Protein AF-A0A949B8T5-F1 (afdb_monomer_lite)

Secondary structure (DSSP, 8-state):
----EEEEEEEEEE-TTS-EEEEEEEEESS-EEEEE----SS--TTSPPPPPHHHHHHHHHHHHHHHHT----SHHHHHHHHHHH---HHHHHHHHHHHHHHHT-SPPP-SPPPPPPP----GGG-SSS--S--

Structure (mmCIF, N/CA/C/O backbone):
data_AF-A0A949B8T5-F1
#
_entry.id   AF-A0A949B8T5-F1
#
loop_
_atom_site.group_PDB
_atom_site.id
_atom_site.type_symbol
_atom_site.label_atom_id
_atom_site.label_alt_id
_atom_site.label_comp_id
_atom_site.label_asym_id
_atom_site.label_entity_id
_atom_site.label_seq_id
_atom_site.pdbx_PDB_ins_code
_atom_site.Cartn_x
_atom_site.Cartn_y
_atom_site.Cartn_z
_atom_site.occupancy
_atom_site.B_iso_or_equiv
_atom_site.auth_seq_id
_atom_site.auth_comp_id
_atom_site.auth_asym_id
_atom_site.auth_atom_id
_atom_site.pdbx_PDB_model_num
ATOM 1 N N . MET A 1 1 ? -12.569 12.891 21.009 1.00 53.34 1 MET A N 1
ATOM 2 C CA . MET A 1 1 ? -12.893 11.608 20.337 1.00 53.34 1 MET A CA 1
ATOM 3 C C . MET A 1 1 ? -11.628 10.978 19.779 1.00 53.34 1 MET A C 1
ATOM 5 O O . MET A 1 1 ? -10.923 11.638 19.022 1.00 53.34 1 MET A O 1
ATOM 9 N N . LYS A 1 2 ? -11.356 9.719 20.137 1.00 70.75 2 LYS A N 1
ATOM 10 C CA . LYS A 1 2 ? -10.309 8.894 19.519 1.00 70.75 2 LYS A CA 1
ATOM 11 C C . LYS A 1 2 ? -10.684 8.632 18.056 1.00 70.75 2 LYS A C 1
ATOM 13 O O . LYS A 1 2 ? -11.844 8.335 17.775 1.00 70.75 2 LYS A O 1
ATOM 18 N N . LEU A 1 3 ? -9.746 8.789 17.125 1.00 81.00 3 LEU A N 1
ATOM 19 C CA . LEU A 1 3 ? -9.987 8.441 15.725 1.00 81.00 3 LEU A CA 1
ATOM 20 C C . LEU A 1 3 ? -9.966 6.910 15.603 1.00 81.00 3 LEU A C 1
ATOM 22 O O . LEU A 1 3 ? -8.994 6.280 16.007 1.00 81.00 3 LEU A O 1
ATOM 26 N N . VAL A 1 4 ? -11.051 6.323 15.096 1.00 89.19 4 VAL A N 1
ATOM 27 C CA . VAL A 1 4 ? -11.230 4.865 15.005 1.00 89.19 4 VAL A CA 1
ATOM 28 C C . VAL A 1 4 ? -11.399 4.469 13.544 1.00 89.19 4 VAL A C 1
ATOM 30 O O . VAL A 1 4 ? -12.204 5.075 12.830 1.00 89.19 4 VAL A O 1
ATOM 33 N N . ILE A 1 5 ? -10.656 3.447 13.116 1.00 95.19 5 ILE A N 1
ATOM 34 C CA . ILE A 1 5 ? -10.805 2.827 11.797 1.00 95.19 5 ILE A CA 1
ATOM 35 C C . ILE A 1 5 ? -12.098 2.004 11.804 1.00 95.19 5 ILE A C 1
ATOM 37 O O . ILE A 1 5 ? -12.300 1.158 12.669 1.00 95.19 5 ILE A O 1
ATOM 41 N N . LYS A 1 6 ? -12.985 2.267 10.847 1.00 95.88 6 LYS A N 1
ATOM 42 C CA . LYS A 1 6 ? -14.276 1.586 10.686 1.00 95.88 6 LYS A CA 1
ATOM 43 C C . LYS A 1 6 ? -14.221 0.476 9.651 1.00 95.88 6 LYS A C 1
ATOM 45 O O . LYS A 1 6 ? -14.828 -0.570 9.852 1.00 95.88 6 LYS A O 1
ATOM 50 N N . SER A 1 7 ? -13.493 0.682 8.560 1.00 97.56 7 SER A N 1
ATOM 51 C CA . SER A 1 7 ? -13.280 -0.357 7.558 1.00 97.56 7 SER A CA 1
ATOM 52 C C . SER A 1 7 ? -12.009 -0.105 6.756 1.00 97.56 7 SER A C 1
ATOM 54 O O . SER A 1 7 ? -11.523 1.023 6.655 1.00 97.56 7 SER A O 1
ATOM 56 N N . ILE A 1 8 ? -11.470 -1.189 6.204 1.00 98.44 8 ILE A N 1
ATOM 57 C CA . ILE A 1 8 ? -10.376 -1.181 5.237 1.00 98.44 8 ILE A CA 1
ATOM 58 C C . ILE A 1 8 ? -10.785 -2.125 4.110 1.00 98.44 8 ILE A C 1
ATOM 60 O O . ILE A 1 8 ? -11.172 -3.265 4.377 1.00 98.44 8 ILE A O 1
ATOM 64 N N . LYS A 1 9 ? -10.702 -1.658 2.865 1.00 98.50 9 LYS A N 1
ATOM 65 C CA . LYS A 1 9 ? -10.940 -2.465 1.663 1.00 98.50 9 LYS A CA 1
ATOM 66 C C . LYS A 1 9 ? -9.838 -2.198 0.647 1.00 98.50 9 LYS A C 1
ATOM 68 O O . LYS A 1 9 ? -9.569 -1.047 0.327 1.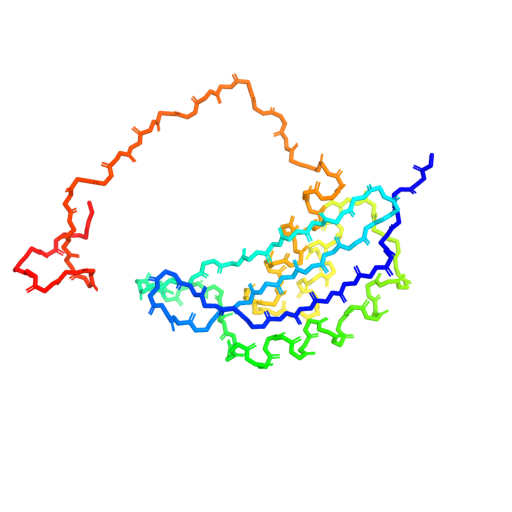00 98.50 9 LYS A O 1
ATOM 73 N N . ALA A 1 10 ? -9.226 -3.251 0.126 1.00 98.62 10 ALA A N 1
ATOM 74 C CA . ALA A 1 10 ? -8.299 -3.173 -0.993 1.00 98.62 10 ALA A CA 1
ATOM 75 C C . ALA A 1 10 ? -8.975 -3.614 -2.290 1.00 98.62 10 ALA A C 1
ATOM 77 O O . ALA A 1 10 ? -9.762 -4.567 -2.296 1.00 98.62 10 ALA A O 1
ATOM 78 N N . ARG A 1 11 ? -8.616 -2.950 -3.388 1.00 98.50 11 ARG A N 1
ATOM 79 C CA . ARG A 1 11 ? -9.036 -3.286 -4.751 1.00 98.50 11 ARG A CA 1
ATOM 80 C C . ARG A 1 11 ? -7.880 -3.133 -5.730 1.00 98.50 11 ARG A C 1
ATOM 82 O O . ARG A 1 11 ? -6.912 -2.419 -5.472 1.00 98.50 11 ARG A O 1
ATOM 89 N N . LYS A 1 12 ? -8.006 -3.829 -6.855 1.00 98.06 12 LYS A N 1
ATOM 90 C CA . LYS A 1 12 ? -7.131 -3.677 -8.013 1.00 98.06 12 LYS A CA 1
ATOM 91 C C . LYS A 1 12 ? -7.608 -2.477 -8.830 1.00 98.06 12 LYS A C 1
ATOM 93 O O . LYS A 1 12 ? -8.800 -2.369 -9.105 1.00 98.06 12 LYS A O 1
ATOM 98 N N . ILE A 1 13 ? -6.677 -1.615 -9.208 1.00 97.88 13 ILE A N 1
ATOM 99 C CA . ILE A 1 13 ? -6.873 -0.497 -10.138 1.00 97.88 13 ILE A CA 1
ATOM 100 C C . ILE A 1 13 ? -5.800 -0.561 -11.233 1.00 97.88 13 ILE A C 1
ATOM 102 O O . ILE A 1 13 ? -4.913 -1.415 -11.171 1.00 97.88 13 ILE A O 1
ATOM 106 N N . LEU A 1 14 ? -5.868 0.325 -12.222 1.00 96.31 14 LEU A N 1
ATOM 107 C CA . LEU A 1 14 ? -4.832 0.473 -13.245 1.00 96.31 14 LEU A CA 1
ATOM 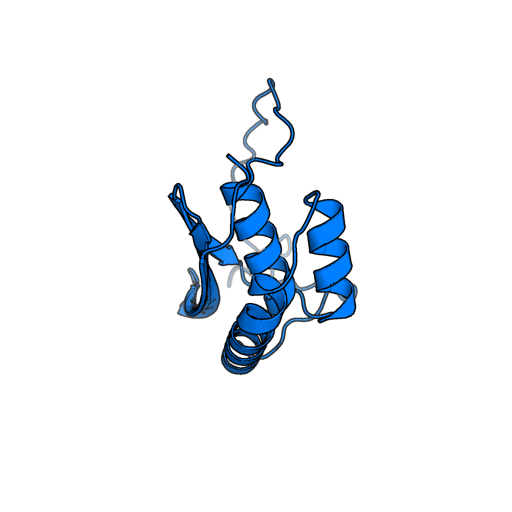108 C C . LEU A 1 14 ? -3.973 1.705 -12.950 1.00 96.31 14 LEU A C 1
ATOM 110 O O . LEU A 1 14 ? -4.487 2.718 -12.478 1.00 96.31 14 LEU A O 1
ATOM 114 N N . ASP A 1 15 ? -2.671 1.605 -13.206 1.00 94.25 15 ASP A N 1
ATOM 115 C CA . ASP A 1 15 ? -1.770 2.756 -13.213 1.00 94.25 15 ASP A CA 1
ATOM 116 C C . ASP A 1 15 ? -1.803 3.499 -14.563 1.00 94.25 15 ASP A C 1
ATOM 118 O O . ASP A 1 15 ? -2.562 3.152 -15.470 1.00 94.25 15 ASP A O 1
ATOM 122 N N . SER A 1 16 ? -0.959 4.523 -14.712 1.00 91.62 16 SER A N 1
ATOM 123 C CA . SER A 1 16 ? -0.873 5.341 -15.930 1.00 91.62 16 SER A CA 1
ATOM 124 C C . SER A 1 16 ? -0.475 4.569 -17.193 1.00 91.62 16 SER A C 1
ATOM 126 O O . SER A 1 16 ? -0.660 5.074 -18.293 1.00 91.62 16 SER A O 1
ATOM 128 N N . ARG A 1 17 ? 0.050 3.346 -17.057 1.00 90.88 17 ARG A N 1
ATOM 129 C CA . ARG A 1 17 ? 0.476 2.470 -18.160 1.00 90.88 17 ARG A CA 1
ATOM 130 C C . ARG A 1 17 ? -0.464 1.280 -18.333 1.00 90.88 17 ARG A C 1
ATOM 132 O O . ARG A 1 17 ? -0.069 0.259 -18.893 1.00 90.88 17 ARG A O 1
ATOM 139 N N . ALA A 1 18 ? -1.679 1.386 -17.795 1.00 93.38 18 ALA A N 1
ATOM 140 C CA . ALA A 1 18 ? -2.679 0.328 -17.767 1.00 93.38 18 ALA A CA 1
ATOM 141 C C . ALA A 1 18 ? -2.206 -0.969 -17.076 1.00 93.38 18 ALA A C 1
ATOM 143 O O . ALA A 1 18 ? -2.758 -2.044 -17.320 1.00 93.38 18 ALA A O 1
ATOM 144 N N . LYS A 1 19 ? -1.207 -0.898 -16.181 1.00 93.56 19 LYS A N 1
ATOM 145 C CA . LYS A 1 19 ? -0.751 -2.059 -15.407 1.00 93.56 19 LYS A CA 1
ATOM 146 C C . LYS A 1 19 ? -1.526 -2.160 -14.088 1.00 93.56 19 LYS A C 1
ATOM 148 O O . LYS A 1 19 ? -1.753 -1.145 -13.426 1.00 93.56 19 LYS A O 1
ATOM 153 N N . PRO A 1 20 ? -1.918 -3.373 -13.657 1.00 96.25 20 PRO A N 1
ATOM 154 C CA . PRO A 1 20 ? -2.598 -3.563 -12.382 1.00 96.25 20 PRO A CA 1
ATOM 155 C C . PRO A 1 20 ? -1.779 -3.108 -11.169 1.00 96.25 20 PRO A C 1
ATOM 157 O O . PRO A 1 20 ? -0.703 -3.644 -10.912 1.00 96.25 20 PRO A O 1
ATOM 160 N N . THR A 1 21 ? -2.347 -2.234 -10.341 1.00 97.25 21 THR A N 1
ATOM 161 C CA . THR A 1 21 ? -1.803 -1.830 -9.035 1.00 97.25 21 THR A CA 1
ATOM 162 C C . THR A 1 21 ? -2.875 -1.881 -7.936 1.00 97.25 21 THR A C 1
ATOM 164 O O . THR A 1 21 ? -4.029 -2.244 -8.179 1.00 97.25 21 THR A O 1
ATOM 167 N N . VAL A 1 22 ? -2.484 -1.595 -6.697 1.00 98.31 22 VAL A N 1
ATOM 168 C CA . VAL A 1 22 ? -3.329 -1.702 -5.502 1.00 98.31 22 VAL A CA 1
ATOM 169 C C . VAL A 1 22 ? -3.824 -0.323 -5.073 1.00 98.31 22 VAL A C 1
ATOM 171 O O . VAL A 1 22 ? -3.039 0.617 -4.970 1.00 98.31 22 VAL A O 1
ATOM 174 N N . GLU A 1 23 ? -5.108 -0.234 -4.731 1.00 98.62 23 GLU A N 1
ATOM 175 C CA . GLU A 1 23 ? -5.683 0.871 -3.964 1.00 98.62 23 GLU A CA 1
ATOM 176 C C . GLU A 1 23 ? -6.293 0.348 -2.661 1.00 98.62 23 GLU A C 1
ATOM 178 O O . GLU A 1 23 ? -6.993 -0.667 -2.650 1.00 98.62 23 GLU A O 1
ATOM 183 N N . VAL A 1 24 ? -6.049 1.068 -1.567 1.00 98.75 24 VAL A N 1
ATOM 184 C CA . VAL A 1 24 ? -6.700 0.871 -0.273 1.00 98.75 24 VAL A CA 1
ATOM 185 C C . VAL A 1 24 ? -7.656 2.021 0.007 1.00 98.75 24 VAL A C 1
ATOM 187 O O . VAL A 1 24 ? -7.279 3.189 -0.026 1.00 98.75 24 VAL A O 1
ATOM 190 N N . GLU A 1 25 ? -8.884 1.666 0.358 1.00 98.69 25 GLU A N 1
ATOM 191 C CA . GLU A 1 25 ? -9.871 2.540 0.971 1.00 98.69 25 GLU A CA 1
ATOM 192 C C . GLU A 1 25 ? -9.880 2.299 2.483 1.00 98.69 25 GLU A C 1
ATOM 194 O O . GLU A 1 25 ? -10.143 1.183 2.935 1.00 98.69 25 GLU A O 1
ATOM 199 N N . LEU A 1 26 ? -9.596 3.342 3.261 1.00 98.44 26 LEU A N 1
ATOM 200 C CA . LEU A 1 26 ? -9.659 3.334 4.720 1.00 98.44 26 LEU A CA 1
ATOM 201 C C . LEU A 1 26 ? -10.736 4.319 5.166 1.00 98.44 26 LEU A C 1
ATOM 203 O O . LEU A 1 26 ? -10.656 5.513 4.882 1.00 98.44 26 LEU A O 1
ATOM 207 N N . VAL A 1 27 ? -11.738 3.819 5.881 1.00 97.75 27 VAL A N 1
ATOM 208 C CA . VAL A 1 27 ? -12.830 4.632 6.425 1.00 97.75 27 VAL A CA 1
ATOM 209 C C . VAL A 1 27 ? -12.624 4.796 7.921 1.00 97.75 27 VAL A C 1
ATOM 211 O O . VAL A 1 27 ? -12.438 3.815 8.641 1.00 97.75 27 VAL A O 1
ATOM 214 N N . THR A 1 28 ? -12.689 6.032 8.402 1.00 95.00 28 THR A N 1
ATOM 215 C CA . THR A 1 28 ? -12.757 6.365 9.829 1.00 95.00 28 THR A CA 1
ATOM 216 C C . THR A 1 28 ? -14.136 6.921 10.176 1.00 95.00 28 THR A C 1
ATOM 218 O O . THR A 1 28 ? -14.995 7.077 9.316 1.00 95.00 28 THR A O 1
ATOM 221 N N . ILE A 1 29 ? -14.352 7.271 11.444 1.00 92.94 29 ILE A N 1
ATOM 222 C CA . ILE A 1 29 ? -15.549 8.022 11.863 1.00 92.94 29 ILE A CA 1
ATOM 223 C C . ILE A 1 29 ? -15.664 9.426 11.245 1.00 92.94 29 ILE A C 1
ATOM 225 O O . ILE A 1 29 ? -16.732 10.019 11.337 1.00 92.94 29 ILE A O 1
ATOM 229 N N . LYS A 1 30 ? -14.579 9.989 10.693 1.00 91.69 30 LYS A N 1
ATOM 230 C CA . LYS A 1 30 ? -14.559 11.365 10.164 1.00 91.69 30 LYS A CA 1
ATOM 231 C C . LYS A 1 30 ? -14.542 11.414 8.647 1.00 91.69 30 LYS A C 1
ATOM 233 O O . LYS A 1 30 ? -15.165 12.285 8.058 1.00 91.69 30 LYS A O 1
ATOM 238 N N . GLU A 1 31 ? -13.773 10.528 8.031 1.00 94.81 31 GLU A N 1
ATOM 239 C CA . GLU A 1 31 ? -13.457 10.626 6.612 1.00 94.81 31 GLU A CA 1
ATOM 240 C C . GLU A 1 31 ? -13.145 9.267 5.990 1.00 94.81 31 GLU A C 1
ATOM 242 O O . GLU A 1 31 ? -12.778 8.305 6.677 1.00 94.81 31 GLU A O 1
ATOM 247 N N . LYS A 1 32 ? -13.272 9.231 4.664 1.00 97.75 32 LYS A N 1
ATOM 248 C CA . LYS A 1 32 ? -12.828 8.145 3.799 1.00 97.75 32 LYS A CA 1
ATOM 249 C C . LYS A 1 32 ? -11.561 8.585 3.075 1.00 97.75 32 LYS A C 1
ATOM 251 O O . LYS A 1 32 ? -11.567 9.605 2.394 1.00 97.75 32 LYS A O 1
ATOM 256 N N . ILE A 1 33 ? -10.512 7.780 3.173 1.00 98.19 33 ILE A N 1
ATOM 257 C CA . ILE A 1 33 ? -9.234 8.001 2.502 1.00 98.19 33 ILE A CA 1
ATOM 258 C C . ILE A 1 33 ? -9.019 6.927 1.446 1.00 98.19 33 ILE A C 1
ATOM 260 O O . ILE A 1 33 ? -9.219 5.743 1.713 1.00 98.19 33 ILE A O 1
ATOM 264 N N . LEU A 1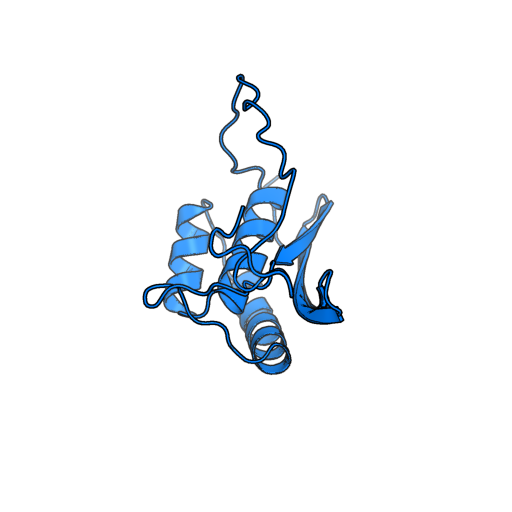 34 ? -8.548 7.346 0.273 1.00 98.38 34 LEU A N 1
ATOM 265 C CA . LEU A 1 34 ? -8.005 6.459 -0.749 1.00 98.38 34 LEU A CA 1
ATOM 266 C C . LEU A 1 34 ? -6.483 6.588 -0.789 1.00 98.38 34 LEU A C 1
ATOM 268 O O . LEU A 1 34 ? -5.932 7.689 -0.682 1.00 98.38 34 LEU A O 1
ATOM 272 N N . ALA A 1 35 ? -5.802 5.459 -0.940 1.00 98.19 35 ALA A N 1
ATOM 273 C CA . ALA A 1 35 ? -4.365 5.390 -1.131 1.00 98.19 35 ALA A CA 1
ATOM 274 C C . ALA A 1 35 ? -4.030 4.320 -2.169 1.00 98.19 35 ALA A C 1
ATOM 276 O O . ALA A 1 35 ? -4.119 3.122 -1.899 1.00 98.19 35 ALA A O 1
ATOM 277 N N . SER A 1 36 ? -3.635 4.770 -3.353 1.00 97.62 36 SER A N 1
ATOM 278 C CA . SER A 1 36 ? -3.011 3.948 -4.380 1.00 97.62 36 SER A CA 1
ATOM 279 C C . SER A 1 36 ? -1.489 4.034 -4.290 1.00 97.62 36 SER A C 1
ATOM 281 O O . SER A 1 36 ? -0.935 4.933 -3.650 1.00 97.62 36 SER A O 1
ATOM 283 N N . ILE A 1 37 ? -0.809 3.082 -4.923 1.00 95.62 37 ILE A N 1
ATOM 284 C CA . ILE A 1 37 ? 0.652 3.062 -5.027 1.00 95.62 37 ILE A CA 1
ATOM 285 C C . ILE A 1 37 ? 1.103 3.052 -6.491 1.00 95.62 37 ILE A C 1
ATOM 287 O O . ILE A 1 37 ? 0.433 2.443 -7.335 1.00 95.62 37 ILE A O 1
ATOM 291 N N . PRO A 1 38 ? 2.248 3.683 -6.798 1.00 92.38 38 PRO A N 1
ATOM 292 C CA . PRO A 1 38 ? 2.843 3.611 -8.124 1.00 92.38 38 PRO A CA 1
ATOM 293 C C . PRO A 1 38 ? 3.435 2.220 -8.396 1.00 92.38 38 PRO A C 1
ATOM 295 O O . PRO A 1 38 ? 3.683 1.435 -7.475 1.00 92.38 38 PRO A O 1
ATOM 298 N N . SER A 1 39 ? 3.707 1.938 -9.670 1.00 83.12 39 SER A N 1
ATOM 299 C CA . SER A 1 39 ? 4.499 0.786 -10.101 1.00 83.12 39 SER A CA 1
ATOM 300 C C . SER A 1 39 ? 5.787 1.277 -10.779 1.00 83.12 39 SER A C 1
ATOM 302 O O . SER A 1 39 ? 5.742 2.124 -11.672 1.00 83.12 39 SER A O 1
ATOM 304 N N . GLY A 1 40 ? 6.946 0.786 -10.332 1.00 80.62 40 GLY A N 1
ATOM 305 C CA . GLY A 1 40 ? 8.251 1.138 -10.908 1.00 80.62 40 GLY A CA 1
ATOM 306 C C . GLY A 1 40 ? 8.567 0.345 -12.182 1.00 80.62 40 GLY A C 1
ATOM 307 O O . GLY A 1 40 ? 8.131 -0.798 -12.322 1.00 80.62 40 GLY A O 1
ATOM 308 N N . THR A 1 41 ? 9.315 0.946 -13.114 1.00 77.62 41 THR A N 1
ATOM 309 C CA . THR A 1 41 ? 9.899 0.260 -14.294 1.00 77.62 41 THR A CA 1
ATOM 31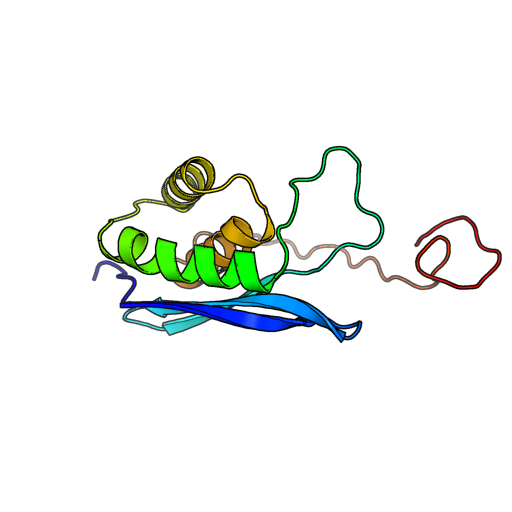0 C C . THR A 1 41 ? 11.361 -0.076 -14.040 1.00 77.62 41 THR A C 1
ATOM 312 O O . THR A 1 41 ? 11.747 -1.241 -14.097 1.00 77.62 41 THR A O 1
ATOM 315 N N . SER A 1 42 ? 12.144 0.946 -13.690 1.00 76.62 42 SER A N 1
ATOM 316 C CA . SER A 1 42 ? 13.549 0.850 -13.296 1.00 76.62 42 SER A CA 1
ATOM 317 C C . SER A 1 42 ? 13.651 0.421 -11.835 1.00 76.62 42 SER A C 1
ATOM 319 O O . SER A 1 42 ? 13.909 1.234 -10.956 1.00 76.62 42 SER A O 1
ATOM 321 N N . ILE A 1 43 ? 13.376 -0.855 -11.568 1.00 83.50 43 ILE A N 1
ATOM 322 C CA . ILE A 1 43 ? 13.388 -1.409 -10.210 1.00 83.50 43 ILE A CA 1
ATOM 323 C C . ILE A 1 43 ? 14.830 -1.741 -9.810 1.00 83.50 43 ILE A C 1
ATOM 325 O O . ILE A 1 43 ? 15.484 -2.586 -10.426 1.00 83.50 43 ILE A O 1
ATOM 329 N N . GLY A 1 44 ? 15.318 -1.116 -8.743 1.00 85.94 44 GLY A N 1
ATOM 330 C CA . GLY A 1 44 ? 16.627 -1.398 -8.166 1.00 85.94 44 GLY A CA 1
ATOM 331 C C . GLY A 1 44 ? 16.705 -2.774 -7.492 1.00 85.94 44 GLY A C 1
ATOM 332 O O . GLY A 1 44 ? 15.753 -3.259 -6.879 1.00 85.94 44 GLY A O 1
ATOM 333 N N . LYS A 1 45 ? 17.890 -3.399 -7.521 1.00 89.44 45 LYS A N 1
ATOM 334 C CA . LYS A 1 45 ? 18.143 -4.737 -6.936 1.00 89.44 45 LYS A CA 1
ATOM 335 C C . LYS A 1 45 ? 17.777 -4.853 -5.447 1.00 89.44 45 LYS A C 1
ATOM 337 O O . LYS A 1 45 ? 17.452 -5.945 -4.982 1.00 89.44 45 LYS A O 1
ATOM 342 N N . TYR A 1 46 ? 17.857 -3.751 -4.704 1.00 93.25 46 TYR A N 1
ATOM 343 C CA . TYR A 1 46 ? 17.638 -3.711 -3.256 1.00 93.25 46 TYR A CA 1
ATOM 344 C C . TYR A 1 46 ? 16.255 -3.177 -2.858 1.00 93.25 46 TYR A C 1
ATOM 346 O O . TYR A 1 46 ? 15.993 -2.996 -1.670 1.00 93.25 46 TYR A O 1
ATOM 354 N N . GLU A 1 47 ? 15.364 -2.932 -3.822 1.00 92.56 47 GLU A N 1
ATOM 355 C CA . GLU A 1 47 ? 14.009 -2.481 -3.518 1.00 92.56 47 GLU A CA 1
ATOM 356 C C . GLU A 1 47 ? 13.177 -3.558 -2.814 1.00 92.56 47 GLU A C 1
ATOM 358 O O . GLU A 1 47 ? 13.329 -4.770 -3.016 1.00 92.56 47 GLU A O 1
ATOM 363 N N . ALA A 1 48 ? 12.239 -3.098 -1.987 1.00 93.25 48 ALA A N 1
ATOM 364 C CA . ALA A 1 48 ? 11.236 -3.969 -1.404 1.00 93.25 48 ALA A CA 1
ATOM 365 C C . ALA A 1 48 ? 10.366 -4.577 -2.516 1.00 93.25 48 ALA A C 1
ATOM 367 O O . ALA A 1 48 ? 9.794 -3.877 -3.349 1.00 93.25 48 ALA A O 1
ATOM 368 N N . LYS A 1 49 ? 10.255 -5.908 -2.519 1.00 93.75 49 LYS A N 1
ATOM 369 C CA . LYS A 1 49 ? 9.568 -6.637 -3.591 1.00 93.75 49 LYS A CA 1
ATOM 370 C C . LYS A 1 49 ? 8.056 -6.423 -3.547 1.00 93.75 49 LYS A C 1
ATOM 372 O O . LYS A 1 49 ? 7.463 -6.282 -2.478 1.00 93.75 49 LYS A O 1
ATOM 377 N N . ASN A 1 50 ? 7.432 -6.526 -4.714 1.00 94.81 50 ASN A N 1
ATOM 378 C CA . ASN A 1 50 ? 5.983 -6.548 -4.871 1.00 94.81 50 ASN A CA 1
ATOM 379 C C . ASN A 1 50 ? 5.470 -7.975 -5.104 1.00 94.81 50 ASN A C 1
ATOM 381 O O . ASN A 1 50 ? 6.165 -8.822 -5.663 1.00 94.81 50 ASN A O 1
ATOM 385 N N . LEU A 1 51 ? 4.238 -8.238 -4.672 1.00 96.44 51 LEU A N 1
ATOM 386 C CA . LEU A 1 51 ? 3.473 -9.423 -5.065 1.00 96.44 51 LEU A CA 1
ATOM 387 C C . LEU A 1 51 ? 2.686 -9.168 -6.356 1.00 96.44 51 LEU A C 1
ATOM 389 O O . LEU A 1 51 ? 2.403 -8.012 -6.666 1.00 96.44 51 LEU A O 1
ATOM 393 N N . PRO A 1 52 ? 2.218 -10.220 -7.052 1.00 96.88 52 PRO A N 1
ATOM 394 C CA . PRO A 1 52 ? 1.132 -10.072 -8.016 1.00 96.88 52 PRO A CA 1
ATOM 395 C C . PRO A 1 52 ? -0.061 -9.340 -7.384 1.00 96.88 52 PRO A C 1
ATOM 397 O O . PRO A 1 52 ? -0.459 -9.665 -6.261 1.00 96.88 52 PRO A O 1
ATOM 400 N N . THR A 1 53 ? -0.631 -8.368 -8.097 1.00 97.69 53 THR A N 1
ATOM 401 C CA . THR A 1 53 ? -1.622 -7.416 -7.563 1.00 97.69 53 THR A CA 1
ATOM 402 C C . THR A 1 53 ? -2.823 -8.100 -6.909 1.00 97.69 53 THR A C 1
ATOM 404 O O . THR A 1 53 ? -3.196 -7.742 -5.794 1.00 97.69 53 THR A O 1
ATOM 407 N N . ASP A 1 54 ? -3.364 -9.157 -7.519 1.00 98.06 54 ASP A N 1
ATOM 408 C CA . ASP A 1 54 ? -4.493 -9.907 -6.949 1.00 98.06 54 ASP A CA 1
ATOM 409 C C . ASP A 1 54 ? -4.140 -10.582 -5.611 1.00 98.06 54 ASP A C 1
ATOM 411 O O . ASP A 1 54 ? -4.940 -10.580 -4.672 1.00 98.06 54 ASP A O 1
ATOM 415 N N . LYS A 1 55 ? -2.902 -11.083 -5.468 1.00 98.31 55 LYS A N 1
ATOM 416 C CA . LYS A 1 55 ? -2.410 -11.643 -4.198 1.00 98.31 55 LYS A CA 1
ATOM 417 C C . LYS A 1 55 ? -2.237 -10.552 -3.142 1.00 98.31 55 LYS A C 1
ATOM 419 O O . LYS A 1 55 ? -2.599 -10.770 -1.987 1.00 98.31 55 LYS A O 1
ATOM 424 N N . ALA A 1 56 ? -1.712 -9.386 -3.522 1.00 98.25 56 ALA A N 1
ATOM 425 C CA . ALA A 1 56 ? -1.558 -8.257 -2.605 1.00 98.25 56 ALA A CA 1
ATOM 426 C C . ALA A 1 56 ? -2.919 -7.780 -2.069 1.00 98.25 56 ALA A C 1
ATOM 428 O O . ALA A 1 56 ? -3.091 -7.661 -0.856 1.00 98.25 56 ALA A O 1
ATOM 429 N N . VAL A 1 57 ? -3.912 -7.612 -2.950 1.00 98.62 57 VAL A N 1
ATOM 430 C CA . VAL A 1 57 ? -5.289 -7.239 -2.584 1.00 98.62 57 VAL A CA 1
ATOM 431 C C . VAL A 1 57 ? -5.900 -8.248 -1.609 1.00 98.62 57 VAL A C 1
ATOM 433 O O . VAL A 1 57 ? -6.435 -7.856 -0.569 1.00 98.62 57 VAL A O 1
ATOM 436 N N . ALA A 1 58 ? -5.784 -9.548 -1.897 1.00 98.50 58 ALA A N 1
ATOM 437 C CA . ALA A 1 58 ? -6.305 -10.597 -1.023 1.00 98.50 58 ALA A CA 1
ATOM 438 C C . ALA A 1 58 ? -5.659 -10.563 0.375 1.00 98.50 58 ALA A C 1
ATOM 440 O O . ALA A 1 58 ? -6.357 -10.659 1.389 1.00 98.50 58 ALA A O 1
ATOM 441 N N . ILE A 1 59 ? -4.337 -10.371 0.447 1.00 98.38 59 ILE A N 1
ATOM 442 C CA . ILE A 1 59 ? -3.610 -10.262 1.719 1.00 98.38 59 ILE A CA 1
ATOM 443 C C . ILE A 1 59 ? -4.059 -9.030 2.503 1.00 98.38 59 ILE A C 1
ATOM 445 O O . ILE A 1 59 ? -4.319 -9.150 3.700 1.00 98.38 59 ILE A O 1
ATOM 449 N N . ILE A 1 60 ? -4.198 -7.866 1.862 1.00 98.56 60 ILE A N 1
ATOM 450 C CA . ILE A 1 60 ? -4.641 -6.648 2.552 1.00 98.56 60 ILE A CA 1
ATOM 451 C C . ILE A 1 60 ? -6.052 -6.831 3.118 1.00 98.56 60 ILE A C 1
ATOM 453 O O . ILE A 1 60 ? -6.281 -6.540 4.291 1.00 98.56 60 ILE A O 1
ATOM 457 N N . ASN A 1 61 ? -6.982 -7.380 2.334 1.00 98.31 61 ASN A N 1
ATOM 458 C CA . ASN A 1 61 ? -8.347 -7.641 2.796 1.00 98.31 61 ASN A CA 1
ATOM 459 C C . ASN A 1 61 ? -8.391 -8.653 3.956 1.00 98.31 61 ASN A C 1
ATOM 461 O O . ASN A 1 61 ? -9.218 -8.530 4.861 1.00 98.31 61 ASN A O 1
ATOM 465 N N . LYS A 1 62 ? -7.465 -9.620 3.995 1.00 97.69 62 LYS A N 1
ATOM 466 C CA . LYS A 1 62 ? -7.295 -10.514 5.151 1.00 97.69 62 LYS A CA 1
ATOM 467 C C . LYS A 1 62 ? -6.737 -9.770 6.372 1.00 97.69 62 LYS A C 1
ATOM 469 O O . LYS A 1 62 ? -7.236 -9.962 7.481 1.00 97.69 62 LYS A O 1
ATOM 474 N N . LEU A 1 63 ? -5.734 -8.909 6.181 1.00 97.06 63 LEU A N 1
ATOM 475 C CA . LEU A 1 63 ? -5.124 -8.106 7.247 1.00 97.06 63 LEU A CA 1
ATOM 476 C C . LEU A 1 63 ? -6.090 -7.073 7.838 1.00 97.06 63 LEU A C 1
ATOM 478 O O . LEU A 1 63 ? -6.021 -6.822 9.041 1.00 97.06 63 LEU A O 1
ATOM 482 N N . ALA A 1 64 ? -7.020 -6.540 7.042 1.00 96.75 64 ALA A N 1
ATOM 483 C CA . ALA A 1 64 ? -8.022 -5.565 7.471 1.00 96.75 64 ALA A CA 1
ATOM 484 C C . ALA A 1 64 ? -8.742 -5.994 8.759 1.00 96.75 64 ALA A C 1
ATOM 486 O O . ALA A 1 64 ? -8.817 -5.221 9.710 1.00 96.75 64 ALA A O 1
ATOM 487 N N . LYS A 1 65 ? -9.168 -7.262 8.850 1.00 93.69 65 LYS A N 1
ATOM 488 C CA . LYS A 1 65 ? -9.825 -7.811 10.052 1.00 93.69 65 LYS A CA 1
ATOM 489 C C . LYS A 1 65 ? -8.943 -7.711 11.300 1.00 93.69 65 LYS A C 1
ATOM 491 O O . LYS A 1 65 ? -9.418 -7.378 12.378 1.00 93.69 65 LYS A O 1
ATOM 496 N N . SER A 1 66 ? -7.650 -7.995 11.158 1.00 94.69 66 SER A N 1
ATOM 497 C CA . SER A 1 66 ? -6.696 -7.947 12.273 1.00 94.69 66 SER A CA 1
ATOM 498 C C . SER A 1 66 ? -6.297 -6.524 12.672 1.00 94.69 66 SER A C 1
ATOM 500 O O . SER A 1 66 ? -5.943 -6.299 13.827 1.00 94.69 66 SER A O 1
ATOM 502 N N . ILE A 1 67 ? -6.372 -5.580 11.731 1.00 96.12 67 ILE A N 1
ATOM 503 C CA . ILE A 1 67 ? -6.104 -4.157 11.956 1.00 96.12 67 ILE A CA 1
ATOM 504 C C . ILE A 1 67 ? -7.271 -3.510 12.711 1.00 96.12 67 ILE A C 1
ATOM 506 O O . ILE A 1 67 ? -7.032 -2.770 13.655 1.00 96.12 67 ILE A O 1
ATOM 510 N N . LEU A 1 68 ? -8.521 -3.827 12.349 1.00 94.19 68 LEU A N 1
ATOM 511 C CA . LEU A 1 68 ? -9.719 -3.262 12.992 1.00 94.19 68 LEU A CA 1
ATOM 512 C C . LEU A 1 68 ? -9.840 -3.612 14.484 1.00 94.19 68 LEU A C 1
ATOM 514 O O . LEU A 1 68 ? -10.434 -2.855 15.242 1.00 94.19 68 LEU A O 1
ATOM 518 N N . ASN A 1 69 ? -9.251 -4.731 14.909 1.00 88.75 69 ASN A N 1
ATOM 519 C CA . ASN A 1 69 ? -9.252 -5.186 16.303 1.00 88.75 69 ASN A CA 1
ATOM 520 C C . ASN A 1 69 ? -8.039 -4.684 17.105 1.00 88.75 69 ASN A C 1
ATOM 522 O O . ASN A 1 69 ? -7.718 -5.236 18.159 1.00 88.75 69 ASN A O 1
ATOM 526 N N . LYS A 1 70 ? -7.306 -3.692 16.589 1.00 91.75 70 LYS A N 1
ATOM 527 C CA . LYS A 1 70 ? -6.109 -3.140 17.224 1.00 91.75 70 LYS A CA 1
ATOM 528 C C . LYS A 1 70 ? -6.163 -1.624 17.274 1.00 91.75 70 LYS A C 1
ATOM 530 O O . LYS A 1 70 ? -6.563 -0.959 16.324 1.00 91.75 70 LYS A O 1
ATOM 535 N N . ASP A 1 71 ? -5.673 -1.099 18.385 1.00 90.12 71 ASP A N 1
ATOM 536 C CA . ASP A 1 71 ? -5.422 0.320 18.556 1.00 90.12 71 ASP A CA 1
ATOM 537 C C . ASP A 1 71 ? -3.963 0.634 18.235 1.00 90.12 71 ASP A C 1
ATOM 539 O O . ASP A 1 71 ? -3.058 0.043 18.824 1.00 90.12 71 ASP A O 1
ATOM 543 N N . PHE A 1 72 ? -3.745 1.594 17.339 1.00 93.38 72 PHE A N 1
ATOM 544 C CA . PHE A 1 72 ? -2.417 2.087 16.981 1.00 93.38 72 PHE A CA 1
ATOM 545 C C . PHE A 1 72 ? -2.219 3.491 17.538 1.00 93.38 72 PHE A C 1
ATOM 547 O O . PHE A 1 72 ? -3.086 4.355 17.386 1.00 93.38 72 PHE A O 1
ATOM 554 N N . LYS A 1 73 ? -1.082 3.723 18.198 1.00 92.12 73 LYS A N 1
ATOM 555 C CA . LYS A 1 73 ? -0.800 5.000 18.879 1.00 92.12 73 LYS A CA 1
ATOM 556 C C . LYS A 1 73 ? -0.137 6.034 17.972 1.00 92.12 73 LYS A C 1
ATOM 558 O O . LYS A 1 73 ? -0.209 7.226 18.253 1.00 92.12 73 LYS A O 1
ATOM 563 N N . SER A 1 74 ? 0.539 5.593 16.915 1.00 94.06 74 SER A N 1
ATOM 564 C CA . SER A 1 74 ? 1.278 6.462 15.998 1.00 94.06 74 SER A CA 1
ATOM 565 C C . SER A 1 74 ? 1.473 5.803 14.632 1.00 94.06 74 SER A C 1
ATOM 567 O O . SER A 1 74 ? 1.283 4.596 14.481 1.00 94.06 74 SER A O 1
ATOM 569 N N . GLN A 1 75 ? 1.918 6.592 13.651 1.00 95.81 75 GLN A N 1
ATOM 570 C CA . GLN A 1 75 ? 2.352 6.082 12.346 1.00 95.81 75 GLN A CA 1
ATOM 571 C C . GLN A 1 75 ? 3.436 5.002 12.491 1.00 95.81 75 GLN A C 1
ATOM 573 O O . GLN A 1 75 ? 3.344 3.944 11.882 1.00 95.81 75 GLN A O 1
ATOM 578 N N . SER A 1 76 ? 4.432 5.235 13.353 1.00 96.69 76 SER A N 1
ATOM 579 C CA . SER A 1 76 ? 5.541 4.295 13.571 1.00 96.69 76 SER A CA 1
ATOM 580 C C . SER A 1 76 ? 5.072 2.961 14.162 1.00 96.69 76 SER A C 1
ATOM 582 O O . SER A 1 76 ? 5.548 1.899 13.758 1.00 96.69 76 SER A O 1
ATOM 584 N N . ASP A 1 77 ? 4.106 3.006 15.082 1.00 96.56 77 ASP A N 1
ATOM 585 C CA . ASP A 1 77 ? 3.482 1.819 15.673 1.00 96.56 77 ASP A CA 1
ATOM 586 C C . ASP A 1 77 ? 2.735 0.997 14.607 1.00 96.56 77 ASP A C 1
ATOM 588 O O . ASP A 1 77 ? 2.962 -0.207 14.456 1.00 96.56 77 ASP A O 1
ATOM 592 N N . PHE A 1 78 ? 1.934 1.672 13.778 1.00 96.94 78 PHE A N 1
ATOM 593 C CA . PHE A 1 78 ? 1.239 1.049 12.655 1.00 96.94 78 PHE A CA 1
ATOM 594 C C . PHE A 1 78 ? 2.210 0.441 11.629 1.00 96.94 78 PHE A C 1
ATOM 596 O O . PHE A 1 78 ? 2.083 -0.730 11.270 1.00 96.94 78 PHE A O 1
ATOM 603 N N . ASP A 1 79 ? 3.247 1.172 11.219 1.00 97.44 79 ASP A N 1
ATOM 604 C CA . ASP A 1 79 ? 4.236 0.687 10.250 1.00 97.44 79 ASP A CA 1
ATOM 605 C C . ASP A 1 79 ? 5.081 -0.468 10.800 1.00 97.44 79 ASP A C 1
ATOM 607 O O . ASP A 1 79 ? 5.411 -1.411 10.074 1.00 97.44 79 ASP A O 1
ATOM 611 N N . LYS A 1 80 ? 5.417 -0.449 12.098 1.00 97.75 80 LYS A N 1
ATOM 612 C CA . LYS A 1 80 ? 6.080 -1.581 12.761 1.00 97.75 80 LYS A CA 1
ATOM 613 C C . LYS A 1 80 ? 5.189 -2.817 12.722 1.00 97.75 80 LYS A C 1
ATOM 615 O O . LYS A 1 80 ? 5.678 -3.893 12.383 1.00 97.75 80 LYS A O 1
ATOM 620 N N . TYR A 1 81 ? 3.897 -2.667 13.003 1.00 97.69 81 TYR A N 1
ATOM 621 C CA . TYR A 1 81 ? 2.942 -3.760 12.878 1.00 97.69 81 TYR A CA 1
ATOM 622 C C . TYR A 1 81 ? 2.869 -4.300 11.442 1.00 97.69 81 TYR A C 1
ATOM 624 O O . TYR A 1 81 ? 2.956 -5.511 11.247 1.00 97.69 81 TYR A O 1
ATOM 632 N N . LEU A 1 82 ? 2.780 -3.429 10.432 1.00 97.81 82 LEU A N 1
ATOM 633 C CA . LEU A 1 82 ? 2.735 -3.840 9.026 1.00 97.81 82 LEU A CA 1
ATOM 634 C C . LEU A 1 82 ? 3.987 -4.614 8.594 1.00 97.81 82 LEU A C 1
ATOM 636 O O . LEU A 1 82 ? 3.854 -5.650 7.942 1.00 97.81 82 LEU A O 1
ATOM 640 N N . ARG A 1 83 ? 5.185 -4.177 9.007 1.00 96.12 83 ARG A N 1
ATOM 641 C CA . ARG A 1 83 ? 6.455 -4.873 8.716 1.00 96.12 83 ARG A CA 1
ATOM 642 C C . ARG A 1 83 ? 6.511 -6.291 9.286 1.00 96.12 83 ARG A C 1
ATOM 644 O O . ARG A 1 83 ? 7.105 -7.168 8.670 1.00 96.12 83 ARG A O 1
ATOM 651 N N . LEU A 1 84 ? 5.865 -6.533 10.429 1.00 96.50 84 LEU A N 1
ATOM 652 C CA . LEU A 1 84 ? 5.730 -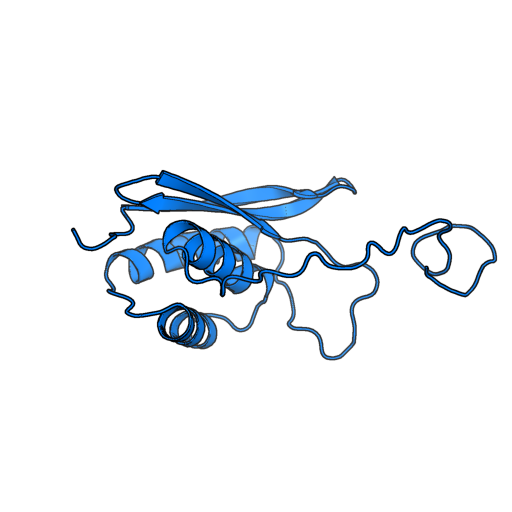7.880 10.999 1.00 96.50 84 LEU A CA 1
ATOM 653 C C . LEU A 1 84 ? 4.726 -8.751 10.228 1.00 96.50 84 LEU A C 1
ATOM 655 O O . LEU A 1 84 ? 4.759 -9.974 10.340 1.00 96.50 84 LEU A O 1
ATOM 659 N N . LYS A 1 85 ? 3.801 -8.140 9.478 1.00 96.62 85 LYS A N 1
ATOM 660 C CA . LYS A 1 85 ? 2.755 -8.843 8.718 1.00 96.62 85 LYS A CA 1
ATOM 661 C C . LYS A 1 85 ? 3.134 -9.127 7.273 1.00 96.62 85 LYS A C 1
ATOM 663 O O . LYS A 1 85 ? 2.673 -10.123 6.723 1.00 96.62 85 LYS A O 1
ATOM 668 N N . SER A 1 86 ? 3.932 -8.268 6.650 1.00 96.25 86 SER A N 1
ATOM 669 C CA . SER A 1 86 ? 4.358 -8.437 5.265 1.00 96.25 86 SER A CA 1
ATOM 670 C C . SER A 1 86 ? 5.665 -7.699 4.996 1.00 96.25 86 SER A C 1
ATOM 672 O O . SER A 1 86 ? 5.864 -6.574 5.447 1.00 96.25 86 SER A O 1
ATOM 674 N N . LYS A 1 87 ? 6.525 -8.322 4.187 1.00 95.75 87 LYS A N 1
ATOM 675 C CA . LYS A 1 87 ? 7.736 -7.702 3.629 1.00 95.75 87 LYS A CA 1
ATOM 676 C C . LYS A 1 87 ? 7.513 -7.054 2.257 1.00 95.75 87 LYS A C 1
ATOM 678 O O . LYS A 1 87 ? 8.453 -6.510 1.689 1.00 95.75 87 LYS A O 1
ATOM 683 N N . PHE A 1 88 ? 6.307 -7.174 1.696 1.00 97.19 88 PHE A N 1
ATOM 684 C CA . PHE A 1 88 ? 6.005 -6.730 0.337 1.00 97.19 88 PHE A CA 1
ATOM 685 C C . PHE A 1 88 ? 5.494 -5.291 0.317 1.00 97.19 88 PHE A C 1
ATOM 687 O O . PHE A 1 88 ? 4.521 -4.973 1.009 1.00 97.19 88 PHE A O 1
ATOM 694 N N . ALA A 1 89 ? 6.125 -4.445 -0.499 1.00 96.12 89 ALA A N 1
ATOM 695 C CA . ALA A 1 89 ? 5.848 -3.010 -0.534 1.00 96.12 89 ALA A CA 1
ATOM 696 C C . ALA A 1 89 ? 4.404 -2.721 -0.952 1.00 96.12 89 ALA A C 1
ATOM 698 O O . ALA A 1 89 ? 3.707 -1.966 -0.277 1.00 96.12 89 ALA A O 1
ATOM 699 N N . ASN A 1 90 ? 3.905 -3.405 -1.984 1.00 96.88 90 ASN A N 1
ATOM 700 C CA . ASN A 1 90 ? 2.529 -3.237 -2.443 1.00 96.88 90 ASN A CA 1
ATOM 701 C C . ASN A 1 90 ? 1.434 -3.776 -1.509 1.00 96.88 90 ASN A C 1
ATOM 703 O O . ASN A 1 90 ? 0.251 -3.640 -1.814 1.00 96.88 90 ASN A O 1
ATOM 707 N N . VAL A 1 91 ? 1.810 -4.353 -0.367 1.00 98.19 91 VAL A N 1
ATOM 708 C CA . VAL A 1 91 ? 0.883 -4.690 0.721 1.00 98.19 91 VAL A CA 1
ATOM 709 C C . VAL A 1 91 ? 0.922 -3.621 1.810 1.00 98.19 91 VAL A C 1
ATOM 711 O O . VAL A 1 91 ? -0.123 -3.167 2.267 1.00 98.19 91 VAL A O 1
ATOM 714 N N . THR A 1 92 ? 2.118 -3.223 2.246 1.00 98.12 92 THR A N 1
ATOM 715 C CA . THR A 1 92 ? 2.295 -2.357 3.421 1.00 98.12 92 THR A CA 1
ATOM 716 C C . THR A 1 92 ? 2.156 -0.872 3.097 1.00 98.12 92 THR A C 1
ATOM 718 O O . THR A 1 92 ? 1.522 -0.142 3.856 1.00 98.12 92 THR A O 1
ATOM 721 N N . LEU A 1 93 ? 2.684 -0.418 1.960 1.00 97.88 93 LEU A N 1
ATOM 722 C CA . LEU A 1 93 ? 2.696 0.992 1.577 1.00 97.88 93 LEU A CA 1
ATOM 723 C C . LEU A 1 93 ? 1.296 1.622 1.423 1.00 97.88 93 LEU A C 1
ATOM 725 O O . LEU A 1 93 ? 1.088 2.688 2.006 1.00 97.88 93 LEU A O 1
ATOM 729 N N . PRO A 1 94 ? 0.305 1.015 0.730 1.00 98.38 94 PRO A N 1
ATOM 730 C CA . PRO A 1 94 ? -1.009 1.650 0.596 1.00 98.38 94 PRO A CA 1
ATOM 731 C C . PRO A 1 94 ? -1.733 1.761 1.947 1.00 98.38 94 PRO A C 1
ATOM 733 O O . PRO A 1 94 ? -2.394 2.763 2.212 1.00 98.38 94 PRO A O 1
ATOM 736 N N . LEU A 1 95 ? -1.557 0.779 2.840 1.00 98.31 95 LEU A N 1
ATOM 737 C CA . LEU A 1 95 ? -2.068 0.847 4.213 1.00 98.31 95 LEU A CA 1
ATOM 738 C C . LEU A 1 95 ? -1.401 1.985 4.996 1.00 98.31 95 LEU A C 1
ATOM 740 O O . LEU A 1 95 ? -2.096 2.773 5.636 1.00 98.31 95 LEU A O 1
ATOM 744 N N . SER A 1 96 ? -0.071 2.080 4.925 1.00 97.94 96 SER A N 1
ATOM 745 C CA . SER A 1 96 ? 0.723 3.109 5.602 1.00 97.94 96 SER A CA 1
ATOM 746 C C . SER A 1 96 ? 0.309 4.522 5.175 1.00 97.94 96 SER A C 1
ATOM 748 O O . SER A 1 96 ? 0.029 5.364 6.029 1.00 97.94 96 SER A O 1
ATOM 750 N N . ILE A 1 97 ? 0.160 4.764 3.866 1.00 97.88 97 ILE A N 1
ATOM 751 C CA . ILE A 1 97 ? -0.292 6.052 3.314 1.00 97.88 97 ILE A CA 1
ATOM 752 C C . ILE A 1 97 ? -1.727 6.365 3.754 1.00 97.88 97 ILE A C 1
ATOM 754 O O . ILE A 1 97 ? -2.008 7.494 4.166 1.00 97.88 97 ILE A O 1
ATOM 758 N N . ALA A 1 98 ? -2.638 5.387 3.682 1.00 97.75 98 ALA A N 1
ATOM 759 C CA . ALA A 1 98 ? -4.032 5.581 4.077 1.00 97.75 98 ALA A CA 1
ATOM 760 C C . ALA A 1 98 ? -4.154 5.966 5.560 1.00 97.75 98 ALA A C 1
ATOM 762 O O . ALA A 1 98 ? -4.883 6.900 5.900 1.00 97.75 98 ALA A O 1
ATOM 763 N N . PHE A 1 99 ? -3.402 5.287 6.431 1.00 96.94 99 PHE A N 1
ATOM 764 C CA . PHE A 1 99 ? -3.331 5.614 7.853 1.00 96.94 99 PHE A CA 1
ATOM 765 C C . PHE A 1 99 ? -2.745 7.014 8.068 1.00 96.94 99 PHE A C 1
ATOM 767 O O . PHE A 1 99 ? -3.343 7.832 8.764 1.00 96.94 99 PHE A O 1
ATOM 774 N N . CYS A 1 100 ? -1.636 7.327 7.401 1.00 96.19 100 CYS A N 1
ATOM 775 C CA . CYS A 1 100 ? -0.950 8.608 7.531 1.00 96.19 100 CYS A CA 1
ATOM 776 C C . CYS A 1 100 ? -1.856 9.801 7.192 1.00 96.19 100 CYS A C 1
ATOM 778 O O . CYS A 1 100 ? -1.904 10.797 7.920 1.00 96.19 100 CYS A O 1
ATOM 780 N N . ARG A 1 101 ? -2.634 9.673 6.110 1.00 95.56 101 ARG A N 1
ATOM 781 C CA . ARG A 1 101 ? -3.629 10.666 5.683 1.00 95.56 101 ARG A CA 1
ATOM 782 C C . ARG A 1 101 ? -4.779 10.786 6.684 1.00 95.56 101 ARG A C 1
ATOM 784 O O . ARG A 1 101 ? -5.063 11.893 7.129 1.00 95.56 101 ARG A O 1
ATOM 791 N N . ALA A 1 102 ? -5.387 9.666 7.085 1.00 94.75 102 ALA A N 1
ATOM 792 C CA . ALA A 1 102 ? -6.536 9.663 7.995 1.00 94.75 102 ALA A CA 1
ATOM 793 C C . ALA A 1 102 ? -6.193 10.211 9.391 1.00 94.75 102 ALA A C 1
ATOM 795 O O . ALA A 1 102 ? -6.973 10.942 9.998 1.00 94.75 102 ALA A O 1
ATOM 796 N N . PHE A 1 103 ? -5.010 9.878 9.908 1.00 93.81 103 PHE A N 1
ATOM 797 C CA . PHE A 1 103 ? -4.557 10.296 11.236 1.00 93.81 103 PHE A CA 1
ATOM 798 C C . PHE A 1 103 ? -3.723 11.586 11.207 1.00 93.81 103 PHE A C 1
ATOM 800 O O . PHE A 1 103 ? -3.306 12.059 12.263 1.00 93.81 103 PHE A O 1
ATOM 807 N N . LYS A 1 104 ? -3.516 12.178 10.020 1.00 93.00 104 LYS A N 1
ATOM 808 C CA . LYS A 1 104 ? -2.783 13.437 9.793 1.00 93.00 104 LYS A CA 1
ATOM 809 C C . LYS A 1 104 ? -1.411 13.446 10.471 1.00 93.00 104 LYS A C 1
ATOM 811 O O . LYS A 1 104 ? -1.030 14.415 11.121 1.00 93.00 104 LYS A O 1
ATOM 816 N N . THR A 1 105 ? -0.673 12.349 10.321 1.00 91.19 105 THR A N 1
ATOM 817 C CA . THR A 1 105 ? 0.614 12.135 11.001 1.00 91.19 105 THR A CA 1
ATOM 818 C C . THR A 1 105 ? 1.809 12.714 10.246 1.00 91.19 105 THR A C 1
ATOM 820 O O . THR A 1 105 ? 2.932 12.622 10.738 1.00 91.19 105 THR A O 1
ATOM 823 N N . LEU A 1 106 ? 1.601 13.290 9.055 1.00 86.31 106 LEU A N 1
ATOM 824 C CA . LEU A 1 106 ? 2.671 13.945 8.304 1.00 86.31 106 LEU A CA 1
ATOM 825 C C . LEU A 1 106 ? 3.221 15.157 9.071 1.00 86.31 106 LEU A C 1
ATOM 827 O O . LEU A 1 106 ? 2.441 15.967 9.585 1.00 86.31 106 LEU A O 1
ATOM 831 N N . PRO A 1 107 ? 4.553 15.337 9.102 1.00 83.44 107 PRO A N 1
ATOM 832 C CA . PRO A 1 107 ? 5.144 16.555 9.628 1.00 83.44 107 PRO A CA 1
ATOM 833 C C . PRO A 1 107 ? 4.728 17.749 8.762 1.00 83.44 107 PRO A C 1
ATOM 835 O O . PRO A 1 107 ? 4.707 17.679 7.532 1.00 83.44 107 PRO A O 1
ATOM 838 N N . LYS A 1 108 ? 4.408 18.875 9.406 1.00 84.38 108 LYS A N 1
ATOM 839 C CA . LYS A 1 108 ? 4.126 20.126 8.696 1.00 84.38 108 LYS A CA 1
ATOM 840 C C . LYS A 1 108 ? 5.440 20.713 8.177 1.00 84.38 108 LYS A C 1
ATOM 842 O O . LYS A 1 108 ? 6.294 21.084 8.977 1.00 84.38 108 LYS A O 1
ATOM 847 N N . SER A 1 109 ? 5.581 20.848 6.860 1.00 85.75 109 SER A N 1
ATOM 848 C CA . SER A 1 109 ? 6.629 21.678 6.253 1.00 85.75 109 SER A CA 1
ATOM 849 C C . SER A 1 109 ? 6.073 23.064 5.935 1.00 85.75 109 SER A C 1
ATOM 851 O O . SER A 1 109 ? 4.949 23.184 5.454 1.00 85.75 109 SER A O 1
ATOM 853 N N . LYS A 1 110 ? 6.864 24.112 6.194 1.00 85.38 110 LYS A N 1
ATOM 854 C CA . LYS A 1 110 ? 6.549 25.497 5.798 1.00 85.38 110 LYS A CA 1
ATOM 855 C C . LYS A 1 110 ? 7.202 25.907 4.474 1.00 85.38 110 LYS A C 1
ATOM 857 O O . LYS A 1 110 ? 6.846 26.944 3.929 1.00 85.38 110 LYS A O 1
ATOM 862 N N . LYS A 1 111 ? 8.173 25.132 3.981 1.00 93.00 111 LYS A N 1
ATOM 863 C CA . LYS A 1 111 ? 8.897 25.429 2.739 1.00 93.00 111 LYS A CA 1
ATOM 864 C C . LYS A 1 111 ? 8.305 24.617 1.595 1.00 93.00 111 LYS A C 1
ATOM 866 O O . LYS A 1 111 ? 8.131 23.404 1.737 1.00 93.00 111 LYS A O 1
ATOM 871 N N . LEU A 1 112 ? 8.024 25.290 0.484 1.00 92.12 112 LEU A N 1
ATOM 872 C CA . LEU A 1 112 ? 7.673 24.634 -0.771 1.00 92.12 112 LEU A CA 1
ATOM 873 C C . LEU A 1 112 ? 8.947 24.063 -1.416 1.00 92.12 112 LEU A C 1
ATOM 875 O O . LEU A 1 112 ? 9.984 24.731 -1.379 1.00 92.12 112 LEU A O 1
ATOM 879 N N . PRO A 1 113 ? 8.902 22.839 -1.966 1.00 92.31 113 PRO A N 1
ATOM 880 C CA . PRO A 1 113 ? 10.031 22.282 -2.697 1.00 92.31 113 PRO A CA 1
ATOM 881 C C . PRO A 1 113 ? 10.221 23.015 -4.030 1.00 92.31 113 PRO A C 1
ATOM 883 O O . PRO A 1 113 ? 9.252 23.473 -4.637 1.00 92.31 113 PRO A O 1
ATOM 886 N N . GLN A 1 114 ? 11.465 23.092 -4.506 1.00 95.56 114 GLN A N 1
ATOM 887 C CA . GLN A 1 114 ? 11.730 23.496 -5.883 1.00 95.56 114 GLN A CA 1
ATOM 888 C C . GLN A 1 114 ? 11.222 22.400 -6.824 1.00 95.56 114 GLN A C 1
ATOM 890 O O . GLN A 1 114 ? 11.538 21.224 -6.643 1.00 95.56 114 GLN A O 1
ATOM 895 N N . LEU A 1 115 ? 10.423 22.789 -7.815 1.00 95.25 115 LEU A N 1
ATOM 896 C CA . LEU A 1 115 ? 9.915 21.868 -8.821 1.00 95.25 115 LEU A CA 1
ATOM 897 C C . LEU A 1 115 ? 11.020 21.560 -9.838 1.00 95.25 115 LEU A C 1
ATOM 899 O O . LEU A 1 115 ? 11.523 22.468 -10.497 1.00 95.25 115 LEU A O 1
ATOM 903 N N . MET A 1 116 ? 11.369 20.282 -9.972 1.00 96.56 116 MET A N 1
ATOM 904 C CA . MET A 1 116 ? 12.189 19.773 -11.070 1.00 96.56 116 MET A CA 1
ATOM 905 C C . MET A 1 116 ? 11.249 19.131 -12.086 1.00 96.56 116 MET A C 1
ATOM 907 O O . MET A 1 116 ? 10.510 18.210 -11.740 1.00 96.56 116 MET A O 1
ATOM 911 N N . VAL A 1 117 ? 11.225 19.669 -13.303 1.00 95.12 117 VAL A N 1
ATOM 912 C CA . VAL A 1 117 ? 10.315 19.224 -14.363 1.00 95.12 117 VAL A CA 1
ATOM 913 C C . VAL A 1 117 ? 11.074 18.320 -15.318 1.00 95.12 117 VAL A C 1
ATOM 915 O O . VAL A 1 117 ? 12.126 18.704 -15.827 1.00 95.12 117 VAL A O 1
ATOM 918 N N . LEU A 1 118 ? 10.513 17.141 -15.570 1.00 93.62 118 LEU A N 1
ATOM 919 C CA . LEU A 1 118 ? 10.996 16.229 -16.594 1.00 93.62 118 LEU A CA 1
ATOM 920 C C . LEU A 1 118 ? 10.712 16.819 -17.981 1.00 93.62 118 LEU A C 1
ATOM 922 O O . LEU A 1 118 ? 9.553 17.040 -18.331 1.00 93.62 118 LEU A O 1
ATOM 926 N N . GLY A 1 119 ? 11.770 17.115 -18.738 1.00 93.44 119 GLY A N 1
ATOM 927 C CA . GLY A 1 119 ? 11.667 17.686 -20.086 1.00 93.44 119 GLY A CA 1
ATOM 928 C C . GLY A 1 119 ? 11.786 16.653 -21.206 1.00 93.44 119 GLY A C 1
ATOM 929 O O . GLY A 1 119 ? 11.096 16.767 -22.216 1.00 93.44 119 GLY A O 1
ATOM 930 N N . PHE A 1 120 ? 12.645 15.647 -21.027 1.00 91.88 120 PHE A N 1
ATOM 931 C CA . PHE A 1 120 ? 12.927 14.614 -22.023 1.00 91.88 120 PHE A CA 1
ATOM 932 C C . PHE A 1 120 ? 13.104 13.261 -21.339 1.00 91.88 120 PHE A C 1
ATOM 934 O O . PHE A 1 120 ? 13.684 13.194 -20.262 1.00 91.88 120 PHE A O 1
ATOM 941 N N . GLU A 1 121 ? 12.645 12.196 -21.991 1.00 93.12 121 GLU A N 1
ATOM 942 C CA . GLU A 1 121 ? 12.777 10.821 -21.505 1.00 93.12 121 GLU A CA 1
ATOM 943 C C . GLU A 1 121 ? 13.730 10.016 -22.397 1.00 93.12 121 GLU A C 1
ATOM 945 O O . GLU A 1 121 ? 13.681 10.092 -23.630 1.00 93.12 121 GLU A O 1
ATOM 950 N N . GLY A 1 122 ? 14.566 9.195 -21.770 1.00 93.56 122 GLY A N 1
ATOM 951 C CA . GLY A 1 122 ? 15.441 8.224 -22.420 1.00 93.56 122 GLY A CA 1
ATOM 952 C C . GLY A 1 122 ? 15.492 6.900 -21.653 1.00 93.56 122 GLY A C 1
ATOM 953 O O . GLY A 1 122 ? 14.645 6.597 -20.807 1.00 93.56 122 GLY A O 1
ATOM 954 N N . GLY A 1 123 ? 16.494 6.072 -21.940 1.00 91.50 123 GLY A N 1
ATOM 955 C CA . GLY A 1 123 ? 16.687 4.789 -21.267 1.00 91.50 123 GLY A CA 1
ATOM 956 C C . GLY A 1 123 ? 15.479 3.856 -21.417 1.00 91.50 123 GLY A C 1
ATOM 957 O O . GLY A 1 123 ? 14.898 3.746 -22.487 1.00 91.50 123 GLY A O 1
ATOM 958 N N . VAL A 1 124 ? 15.072 3.179 -20.338 1.00 88.75 124 VAL A N 1
ATOM 959 C CA . VAL A 1 124 ? 13.960 2.198 -20.375 1.00 88.75 124 VAL A CA 1
ATOM 960 C C . VAL A 1 124 ? 12.564 2.826 -20.478 1.00 88.75 124 VAL A C 1
ATOM 962 O O . VAL A 1 124 ? 11.563 2.108 -20.453 1.00 88.75 124 VAL A O 1
ATOM 965 N N . HIS A 1 125 ? 12.490 4.155 -20.526 1.00 85.44 125 HIS A N 1
ATOM 966 C CA . HIS A 1 125 ? 11.247 4.916 -20.605 1.00 85.44 125 HIS A CA 1
ATOM 967 C C . HIS A 1 125 ? 10.943 5.401 -22.030 1.00 85.44 125 HIS A C 1
ATOM 969 O O . HIS A 1 125 ? 9.848 5.888 -22.277 1.00 85.44 125 HIS A O 1
ATOM 975 N N . SER A 1 126 ? 11.873 5.228 -22.975 1.00 86.50 126 SER A N 1
ATOM 976 C CA . SER A 1 126 ? 11.784 5.766 -24.332 1.00 86.50 126 SER A CA 1
ATOM 977 C C . SER A 1 126 ? 12.351 4.777 -25.349 1.00 86.50 126 SER A C 1
ATOM 979 O O . SER A 1 126 ? 13.332 4.095 -25.070 1.00 86.50 126 SER A O 1
ATOM 981 N N . ASP A 1 127 ? 11.785 4.752 -26.556 1.00 87.38 127 ASP A N 1
ATOM 982 C CA . ASP A 1 127 ? 12.317 3.974 -27.688 1.00 87.38 127 ASP A CA 1
ATOM 983 C C . ASP A 1 127 ? 13.465 4.705 -28.425 1.00 87.38 127 ASP A C 1
ATOM 985 O O . ASP A 1 127 ? 13.931 4.269 -29.479 1.00 87.38 127 ASP A O 1
ATOM 989 N N . SER A 1 128 ? 13.918 5.852 -27.902 1.00 90.12 128 SER A N 1
ATOM 990 C CA . SER A 1 128 ? 15.004 6.645 -28.490 1.00 90.12 128 SER A CA 1
ATOM 991 C C . SER A 1 128 ? 16.399 6.060 -28.224 1.00 90.12 128 SER A C 1
ATOM 993 O O . SER A 1 128 ? 16.601 5.186 -27.384 1.00 90.12 128 SER A O 1
ATOM 995 N N . SER A 1 129 ? 17.415 6.592 -28.910 1.00 92.62 129 SER A N 1
ATOM 996 C CA . SER A 1 129 ? 18.823 6.233 -28.684 1.00 92.62 129 SER A CA 1
ATOM 997 C C . SER A 1 129 ? 19.443 6.878 -27.432 1.00 92.62 129 SER A C 1
ATOM 999 O O . SER A 1 129 ? 20.621 6.642 -27.136 1.00 92.62 129 SER A O 1
ATOM 1001 N N . LEU A 1 130 ? 18.686 7.698 -26.692 1.00 92.56 130 LEU A N 1
ATOM 1002 C CA . LEU A 1 130 ? 19.173 8.398 -25.508 1.00 92.56 130 LEU A CA 1
ATOM 1003 C C . LEU A 1 130 ? 19.385 7.412 -24.351 1.00 92.56 130 LEU A C 1
ATOM 1005 O O . LEU A 1 130 ? 18.451 6.773 -23.878 1.00 92.56 130 LEU A O 1
ATOM 1009 N N . LYS A 1 131 ? 20.627 7.300 -23.866 1.00 92.44 131 LYS A N 1
ATOM 1010 C CA . LYS A 1 131 ? 20.987 6.347 -22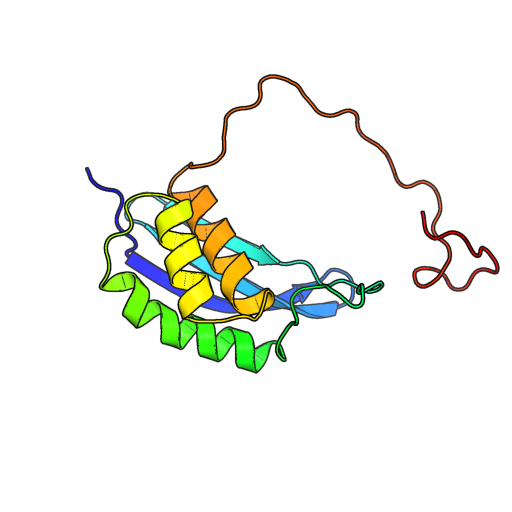.797 1.00 92.44 131 LYS A CA 1
ATOM 1011 C C . LYS A 1 131 ? 20.609 6.810 -21.385 1.00 92.44 131 LYS A C 1
ATOM 1013 O O . LYS A 1 131 ? 20.486 5.974 -20.495 1.00 92.44 131 LYS A O 1
ATOM 1018 N N . ILE A 1 132 ? 20.499 8.121 -21.167 1.00 93.00 132 ILE A N 1
ATOM 1019 C CA . ILE A 1 132 ? 20.151 8.725 -19.868 1.00 93.00 132 ILE A CA 1
ATOM 1020 C C . ILE A 1 132 ? 18.630 8.709 -19.711 1.00 93.00 132 ILE A C 1
ATOM 1022 O O . ILE A 1 132 ? 17.929 8.872 -20.702 1.00 93.00 132 ILE A O 1
ATOM 1026 N N . GLN A 1 133 ? 18.131 8.483 -18.493 1.00 91.62 133 GLN A N 1
ATOM 1027 C CA . GLN A 1 133 ? 16.703 8.267 -18.259 1.00 91.62 133 GLN A CA 1
ATOM 1028 C C . GLN A 1 133 ? 15.871 9.560 -18.263 1.00 91.62 133 GLN A C 1
ATOM 1030 O O . GLN A 1 133 ? 14.847 9.592 -18.939 1.00 91.62 133 GLN A O 1
ATOM 1035 N N . GLU A 1 134 ? 16.287 10.580 -17.502 1.00 91.56 134 GLU A N 1
ATOM 1036 C CA . GLU A 1 134 ? 15.501 11.776 -17.132 1.00 91.56 134 GLU A CA 1
ATOM 1037 C C . GLU A 1 134 ? 16.417 12.981 -16.865 1.00 91.56 134 GLU A C 1
ATOM 1039 O O . GLU A 1 134 ? 17.537 12.747 -16.344 1.00 91.56 134 GLU A O 1
#

Radius of gyration: 17.33 Å; chains: 1; bounding box: 36×37×49 Å

Sequence (134 aa):
MKLVIKSIKARKILDSRAKPTVEVELVTIKEKILASIPSGTSIGKYEAKNLPTDKAVAIINKLAKSILNKDFKSQSDFDKYLRLKSKFANVTLPLSIAFCRAFKTLPKSKKLPQLMVLGFEGGVHSDSSLKIQE

Foldseek 3Di:
DDKAWPFKAKDWDADPVRDTAIWIWIDIPPDIDIFTDDDDDPDDPPDQAADDHVVLRVLLNVCRVVVNPDDADALVSLLVVLVVSDSHCRNRVNVSVRCCVSVVRDDDDPDDDDDDDDDDADPPVDPDPDNDGD

pLDDT: mean 93.59, std 6.13, range [53.34, 98.75]